Protein AF-A0A921AFT7-F1 (afdb_monomer_lite)

Sequence (133 aa):
HVFLSNEFNYQELVIKNGYGFSYVYSKKSKYYDIYKQAENFAQLNNLGVWKYCDGKRKAKVAVITAKQKPFTKKKCNAYVKGNISYRTGVKIYHVPGCNNYENTIISIGKGERYFCSEQDAINSGWRKAKNCP

Radius of gyration: 17.94 Å; chains: 1; bounding box: 46×42×37 Å

Structure (mmCIF, N/CA/C/O backbone):
data_AF-A0A921AFT7-F1
#
_entry.id   AF-A0A921AFT7-F1
#
loop_
_atom_site.group_PDB
_atom_site.id
_atom_site.type_symbol
_atom_site.label_atom_id
_atom_site.label_alt_id
_atom_site.label_comp_id
_atom_site.label_asym_id
_atom_site.label_entity_id
_atom_site.label_seq_id
_atom_site.pdbx_PDB_ins_code
_atom_site.Cartn_x
_atom_site.Cartn_y
_atom_site.Cartn_z
_atom_site.occupancy
_atom_site.B_iso_or_equiv
_atom_site.auth_seq_id
_atom_site.auth_comp_id
_atom_site.auth_asym_id
_atom_site.auth_atom_id
_atom_site.pdbx_PDB_model_num
ATOM 1 N N . HIS A 1 1 ? 10.253 1.618 -15.070 1.00 70.88 1 HIS A N 1
ATOM 2 C CA . HIS A 1 1 ? 9.164 1.153 -14.186 1.00 70.88 1 HIS A CA 1
ATOM 3 C C . HIS A 1 1 ? 7.866 1.247 -14.955 1.00 70.88 1 HIS A C 1
ATOM 5 O O . HIS A 1 1 ? 7.666 2.259 -15.615 1.00 70.88 1 HIS A O 1
ATOM 11 N N . VAL A 1 2 ? 7.049 0.192 -14.939 1.00 75.50 2 VAL A N 1
ATOM 12 C CA . VAL A 1 2 ? 5.775 0.159 -15.672 1.00 75.50 2 VAL A CA 1
ATOM 13 C C . VAL A 1 2 ? 4.652 0.519 -14.713 1.00 75.50 2 VAL A C 1
ATOM 15 O O . VAL A 1 2 ? 4.483 -0.143 -13.685 1.00 75.50 2 VAL A O 1
ATOM 18 N N . PHE A 1 3 ? 3.906 1.558 -15.072 1.00 71.56 3 PHE A N 1
ATOM 19 C CA . PHE A 1 3 ? 2.730 2.008 -14.346 1.00 71.56 3 PHE A CA 1
ATOM 20 C C . PHE A 1 3 ? 1.501 1.828 -15.237 1.00 71.56 3 PHE A C 1
ATOM 22 O O . PHE A 1 3 ? 1.527 2.233 -16.397 1.00 71.56 3 PHE A O 1
ATOM 29 N N . LEU A 1 4 ? 0.450 1.188 -14.723 1.00 68.50 4 LEU A N 1
ATOM 30 C CA . LEU A 1 4 ? -0.836 1.113 -15.430 1.00 68.50 4 LEU A CA 1
ATOM 31 C C . LEU A 1 4 ? -1.553 2.471 -15.353 1.00 68.50 4 LEU A C 1
ATOM 33 O O . LEU A 1 4 ? -1.133 3.333 -14.582 1.00 68.50 4 LEU A O 1
ATOM 37 N N . SER A 1 5 ? -2.653 2.640 -16.096 1.00 42.38 5 SER A N 1
ATOM 38 C CA . SER A 1 5 ? -3.455 3.880 -16.229 1.00 42.38 5 SER A CA 1
ATOM 39 C C . SER A 1 5 ? -3.828 4.586 -14.915 1.00 42.38 5 SER A C 1
ATOM 41 O O . SER A 1 5 ? -4.204 5.752 -14.926 1.00 42.38 5 SER A O 1
ATOM 43 N N . ASN A 1 6 ? -3.693 3.899 -13.779 1.00 51.66 6 ASN A N 1
ATOM 44 C CA . ASN A 1 6 ? -4.024 4.377 -12.439 1.00 51.66 6 ASN A CA 1
ATOM 45 C C . ASN A 1 6 ? -2.758 4.667 -11.598 1.00 51.66 6 ASN A C 1
ATOM 47 O O . ASN A 1 6 ? -2.801 4.575 -10.372 1.00 51.66 6 ASN A O 1
ATOM 51 N N . GLU A 1 7 ? -1.616 4.910 -12.255 1.00 52.00 7 GLU A N 1
ATOM 52 C CA . GLU A 1 7 ? -0.265 5.007 -11.667 1.00 52.00 7 GLU A CA 1
ATOM 53 C C . GLU A 1 7 ? 0.138 3.779 -10.833 1.00 52.00 7 GLU A C 1
ATOM 55 O O . GLU A 1 7 ? 0.970 3.830 -9.926 1.00 52.00 7 GLU A O 1
ATOM 60 N N . PHE A 1 8 ? -0.459 2.631 -11.150 1.00 59.72 8 PHE A N 1
ATOM 61 C CA . PHE A 1 8 ? -0.231 1.394 -10.424 1.00 59.72 8 PHE A CA 1
ATOM 62 C C . PHE A 1 8 ? 1.108 0.777 -10.823 1.00 59.72 8 PHE A C 1
ATOM 64 O O . PHE A 1 8 ? 1.274 0.375 -11.975 1.00 59.72 8 PHE A O 1
ATOM 71 N N . ASN A 1 9 ? 2.044 0.667 -9.876 1.00 76.19 9 ASN A N 1
ATOM 72 C CA . ASN A 1 9 ? 3.360 0.074 -10.108 1.00 76.19 9 ASN A CA 1
ATOM 73 C C . ASN A 1 9 ? 3.237 -1.441 -10.304 1.00 76.19 9 ASN A C 1
ATOM 75 O O . ASN A 1 9 ? 3.299 -2.225 -9.356 1.00 76.19 9 ASN A O 1
ATOM 79 N N . TYR A 1 10 ? 3.081 -1.855 -11.558 1.00 79.56 10 TYR A N 1
ATOM 80 C CA . TYR A 1 10 ? 2.880 -3.254 -11.915 1.00 79.56 10 TYR A CA 1
ATOM 81 C C . TYR A 1 10 ? 4.029 -4.144 -11.419 1.00 79.56 10 TYR A C 1
ATOM 83 O O . TYR A 1 10 ? 3.806 -5.260 -10.956 1.00 79.56 10 TYR A O 1
ATOM 91 N N . GLN A 1 11 ? 5.257 -3.619 -11.427 1.00 82.56 11 GLN A N 1
ATOM 92 C CA . GLN A 1 11 ? 6.439 -4.350 -10.966 1.00 82.56 11 GLN A CA 1
ATOM 93 C C . GLN A 1 11 ? 6.375 -4.667 -9.465 1.00 82.56 11 GLN A C 1
ATOM 95 O O . GLN A 1 11 ? 6.757 -5.762 -9.064 1.00 82.56 11 GLN A O 1
ATOM 100 N N . GLU A 1 12 ? 5.841 -3.761 -8.638 1.00 82.50 12 GLU A N 1
ATOM 101 C CA . GLU A 1 12 ? 5.645 -4.030 -7.208 1.00 82.50 12 GLU A CA 1
ATOM 102 C C . GLU A 1 12 ? 4.674 -5.193 -6.996 1.00 82.50 12 GLU A C 1
ATOM 104 O O . GLU A 1 12 ? 4.955 -6.093 -6.209 1.00 82.50 12 GLU A O 1
ATOM 109 N N . LEU A 1 13 ? 3.555 -5.204 -7.724 1.00 82.94 13 LEU A N 1
ATOM 110 C CA . LEU A 1 13 ? 2.540 -6.252 -7.610 1.00 82.94 13 LEU A CA 1
ATOM 111 C C . LEU A 1 13 ? 3.081 -7.623 -8.009 1.00 82.94 13 LEU A C 1
ATOM 113 O O . LEU A 1 13 ? 2.821 -8.612 -7.320 1.00 82.94 13 LEU A O 1
ATOM 117 N N . VAL A 1 14 ? 3.819 -7.678 -9.119 1.00 86.44 14 VAL A N 1
ATOM 118 C CA . VAL A 1 14 ? 4.451 -8.907 -9.611 1.00 86.44 14 VAL A CA 1
ATOM 119 C C . VAL A 1 14 ? 5.390 -9.470 -8.546 1.00 86.44 14 VAL A C 1
ATOM 121 O O . VAL A 1 14 ? 5.288 -10.643 -8.192 1.00 86.44 14 VAL A O 1
ATOM 124 N N . ILE A 1 15 ? 6.251 -8.626 -7.970 1.00 87.12 15 ILE A N 1
ATOM 125 C CA . ILE A 1 15 ? 7.211 -9.044 -6.943 1.00 87.12 15 ILE A CA 1
ATOM 126 C C . ILE A 1 15 ? 6.489 -9.452 -5.648 1.00 87.12 15 ILE A C 1
ATOM 128 O O . ILE A 1 15 ? 6.789 -10.500 -5.082 1.00 87.12 15 ILE A O 1
ATOM 132 N N . LYS A 1 16 ? 5.491 -8.677 -5.204 1.00 84.00 16 LYS A N 1
ATOM 133 C CA . LYS A 1 16 ? 4.749 -8.916 -3.955 1.00 84.00 16 LYS A CA 1
ATOM 134 C C . LYS A 1 16 ? 3.964 -10.226 -3.955 1.00 84.00 16 LYS A C 1
ATOM 136 O O . LYS A 1 16 ? 3.839 -10.855 -2.909 1.00 84.00 16 LYS A O 1
ATOM 141 N N . ASN A 1 17 ? 3.449 -10.644 -5.109 1.00 83.69 17 ASN A N 1
ATOM 142 C CA . ASN A 1 17 ? 2.773 -11.936 -5.258 1.00 83.69 17 ASN A CA 1
ATOM 143 C C . ASN A 1 17 ? 3.740 -13.096 -5.543 1.00 83.69 17 ASN A C 1
ATOM 145 O O . ASN A 1 17 ? 3.302 -14.226 -5.742 1.00 83.69 17 ASN A O 1
ATOM 149 N N . GLY A 1 18 ? 5.051 -12.837 -5.553 1.00 86.38 18 GLY A N 1
ATOM 150 C CA . GLY A 1 18 ? 6.065 -13.866 -5.752 1.00 86.38 18 GLY A CA 1
ATOM 151 C C . GLY A 1 18 ? 6.218 -14.319 -7.200 1.00 86.38 18 GLY A C 1
ATOM 152 O O . GLY A 1 18 ? 6.678 -15.429 -7.431 1.00 86.38 18 GLY A O 1
ATOM 153 N N . TYR A 1 19 ? 5.851 -13.495 -8.182 1.00 88.75 19 TYR A N 1
ATOM 154 C CA . TYR A 1 19 ? 6.077 -13.787 -9.603 1.00 88.75 19 TYR A CA 1
ATOM 155 C C . TYR A 1 19 ? 7.415 -13.239 -10.121 1.00 88.75 19 TYR A C 1
ATOM 157 O O . TYR A 1 19 ? 7.744 -13.416 -11.290 1.00 88.75 19 TYR A O 1
ATOM 165 N N . GLY A 1 20 ? 8.196 -12.564 -9.273 1.00 85.31 20 GLY A N 1
ATOM 166 C CA . GLY A 1 20 ? 9.486 -12.001 -9.655 1.00 85.31 20 GLY A CA 1
ATOM 167 C C . GLY A 1 20 ? 10.337 -11.567 -8.466 1.00 85.31 20 GLY A C 1
ATOM 168 O O . GLY A 1 20 ? 9.893 -11.589 -7.317 1.00 85.31 20 GLY A O 1
ATOM 169 N N . PHE A 1 21 ? 11.565 -11.152 -8.774 1.00 82.88 21 PHE A N 1
ATOM 170 C CA . PHE A 1 21 ? 12.590 -10.743 -7.813 1.00 82.88 21 PHE A CA 1
ATOM 171 C C . PHE A 1 21 ? 12.897 -9.249 -7.946 1.00 82.88 21 PHE A C 1
ATOM 173 O O . PHE A 1 21 ? 12.764 -8.665 -9.025 1.00 82.88 21 PHE A O 1
ATOM 180 N N . SER A 1 22 ? 13.356 -8.631 -6.859 1.00 84.44 22 SER A N 1
ATOM 181 C CA . SER A 1 22 ? 13.918 -7.280 -6.908 1.00 84.44 22 SER A CA 1
ATOM 182 C C . SER A 1 22 ? 15.346 -7.345 -7.465 1.00 84.44 22 SER A C 1
ATOM 184 O O . SER A 1 22 ? 16.197 -8.052 -6.929 1.00 84.44 22 SER A O 1
ATOM 186 N N . TYR A 1 23 ? 15.620 -6.623 -8.555 1.00 79.44 23 TYR A N 1
ATOM 187 C CA . TYR A 1 23 ? 16.924 -6.647 -9.227 1.00 79.44 23 TYR A CA 1
ATOM 188 C C . TYR A 1 23 ? 17.552 -5.249 -9.285 1.00 79.44 23 TYR A C 1
ATOM 190 O O . TYR A 1 23 ? 16.876 -4.265 -9.595 1.00 79.44 23 TYR A O 1
ATOM 198 N N . VAL A 1 24 ? 18.852 -5.160 -8.988 1.00 83.00 24 VAL A N 1
ATOM 199 C CA . VAL A 1 24 ? 19.656 -3.929 -9.069 1.00 83.00 24 VAL A CA 1
ATOM 200 C C . VAL A 1 24 ? 20.811 -4.186 -10.020 1.00 83.00 24 VAL A C 1
ATOM 202 O O . VAL A 1 24 ? 21.638 -5.046 -9.744 1.00 83.00 24 VAL A O 1
ATOM 205 N N . TYR A 1 25 ? 20.872 -3.435 -11.120 1.00 66.62 25 TYR A N 1
ATOM 206 C CA . TYR A 1 25 ? 21.929 -3.602 -12.120 1.00 66.62 25 TYR A CA 1
ATOM 207 C C . TYR A 1 25 ? 23.228 -2.881 -11.726 1.00 66.62 25 TYR A C 1
ATOM 209 O O . TYR A 1 25 ? 24.293 -3.484 -11.710 1.00 66.62 25 TYR A O 1
ATOM 217 N N . SER A 1 26 ? 23.150 -1.591 -11.375 1.00 72.94 26 SER A N 1
ATOM 218 C CA . SER A 1 26 ? 24.335 -0.786 -11.018 1.00 72.94 26 SER A CA 1
ATOM 219 C C . SER A 1 26 ? 24.054 0.293 -9.970 1.00 72.94 26 SER A C 1
ATOM 221 O O . SER A 1 26 ? 24.841 0.489 -9.049 1.00 72.94 26 SER A O 1
ATOM 223 N N . LYS A 1 27 ? 22.904 0.971 -10.064 1.00 79.94 27 LYS A N 1
ATOM 224 C CA . LYS A 1 27 ? 22.415 1.935 -9.068 1.00 79.94 27 LYS A CA 1
ATOM 225 C C . LYS A 1 27 ? 21.020 1.547 -8.597 1.00 79.94 27 LYS A C 1
ATOM 227 O O . LYS A 1 27 ? 20.199 1.074 -9.384 1.00 79.94 27 LYS A O 1
ATOM 232 N N . LYS A 1 28 ? 20.743 1.762 -7.308 1.00 81.44 28 LYS A N 1
ATOM 233 C CA . LYS A 1 28 ? 19.406 1.550 -6.744 1.00 81.44 28 LYS A CA 1
ATOM 234 C C . LYS A 1 28 ? 18.424 2.522 -7.397 1.00 81.44 28 LYS A C 1
ATOM 236 O O . LYS A 1 28 ? 18.661 3.727 -7.418 1.00 81.44 28 LYS A O 1
ATOM 241 N N . SER A 1 29 ? 17.321 1.991 -7.916 1.00 79.75 29 SER A N 1
ATOM 242 C CA . SER A 1 29 ? 16.193 2.815 -8.353 1.00 79.75 29 SER A CA 1
ATOM 243 C C . SER A 1 29 ? 15.503 3.465 -7.148 1.00 79.75 29 SER A C 1
ATOM 245 O O . SER A 1 29 ? 15.509 2.907 -6.051 1.00 79.75 29 SER A O 1
ATOM 247 N N . LYS A 1 30 ? 14.811 4.587 -7.384 1.00 78.12 30 LYS A N 1
ATOM 248 C CA . LYS A 1 30 ? 13.873 5.223 -6.445 1.00 78.12 30 LYS A CA 1
ATOM 249 C C . LYS A 1 30 ? 12.880 4.235 -5.805 1.00 78.12 30 LYS A C 1
ATOM 251 O O . LYS A 1 30 ? 12.465 4.449 -4.674 1.00 78.12 30 LYS A O 1
ATOM 256 N N . TYR A 1 31 ? 12.501 3.162 -6.506 1.00 79.19 31 TYR A N 1
ATOM 257 C CA . TYR A 1 31 ? 11.521 2.170 -6.030 1.00 79.19 31 TYR A CA 1
ATOM 258 C C . TYR A 1 31 ? 12.155 0.909 -5.429 1.00 79.19 31 TYR A C 1
ATOM 260 O O . TYR A 1 31 ? 11.442 -0.033 -5.088 1.00 79.19 31 TYR A O 1
ATOM 268 N N . TYR A 1 32 ? 13.485 0.875 -5.299 1.00 82.69 32 TYR A N 1
ATOM 269 C CA . TYR A 1 32 ? 14.210 -0.305 -4.836 1.00 82.69 32 TYR A CA 1
ATOM 270 C C . TYR A 1 32 ? 13.719 -0.797 -3.471 1.00 82.69 32 TYR A C 1
ATOM 272 O O . TYR A 1 32 ? 13.427 -1.982 -3.326 1.00 82.69 32 TYR A O 1
ATOM 280 N N . ASP A 1 33 ? 13.572 0.100 -2.494 1.00 81.56 33 ASP A N 1
ATOM 281 C CA . ASP A 1 33 ? 13.182 -0.294 -1.136 1.00 81.56 33 ASP A CA 1
ATOM 282 C C . ASP A 1 33 ? 11.763 -0.876 -1.092 1.00 81.56 33 ASP A C 1
ATOM 284 O O . ASP A 1 33 ? 11.507 -1.832 -0.361 1.00 81.56 33 ASP A O 1
ATOM 288 N N . ILE A 1 34 ? 10.858 -0.359 -1.929 1.00 79.69 34 ILE A N 1
ATOM 289 C CA . ILE A 1 34 ? 9.486 -0.867 -2.065 1.00 79.69 34 ILE A CA 1
ATOM 290 C C . ILE A 1 34 ? 9.503 -2.270 -2.679 1.00 79.69 34 ILE A C 1
ATOM 292 O O . ILE A 1 34 ? 8.878 -3.188 -2.150 1.00 79.69 34 ILE A O 1
ATOM 296 N N . TYR A 1 35 ? 10.279 -2.481 -3.746 1.00 87.12 35 TYR A N 1
ATOM 297 C CA . TYR A 1 35 ? 10.429 -3.807 -4.349 1.00 87.12 35 TYR A CA 1
ATOM 298 C C . TYR A 1 35 ? 11.096 -4.800 -3.405 1.00 87.12 35 TYR A C 1
ATOM 300 O O . TYR A 1 35 ? 10.712 -5.967 -3.379 1.00 87.12 35 TYR A O 1
ATOM 308 N N . LYS A 1 36 ? 12.047 -4.346 -2.583 1.00 86.44 36 LYS A N 1
ATOM 309 C CA . LYS A 1 36 ? 12.702 -5.209 -1.604 1.00 86.44 36 LYS A CA 1
ATOM 310 C C . LYS A 1 36 ? 11.749 -5.638 -0.490 1.00 86.44 36 LYS A C 1
ATOM 312 O O . LYS A 1 36 ? 11.760 -6.798 -0.088 1.00 86.44 36 LYS A O 1
ATOM 317 N N . GLN A 1 37 ? 10.890 -4.734 -0.022 1.00 83.50 37 GLN A N 1
ATOM 318 C CA . GLN A 1 37 ? 9.831 -5.066 0.936 1.00 83.50 37 GLN A CA 1
ATOM 319 C C . GLN A 1 37 ? 8.795 -6.026 0.336 1.00 83.50 37 GLN A C 1
ATOM 321 O O . GLN A 1 37 ? 8.412 -6.993 0.993 1.00 83.50 37 GLN A O 1
ATOM 326 N N . ALA A 1 38 ? 8.383 -5.802 -0.915 1.00 81.88 38 ALA A N 1
ATOM 327 C CA . ALA A 1 38 ? 7.489 -6.695 -1.649 1.00 81.88 38 ALA A CA 1
ATOM 328 C C . ALA A 1 38 ? 8.083 -8.106 -1.803 1.00 81.88 38 ALA A C 1
ATOM 330 O O . ALA A 1 38 ? 7.395 -9.099 -1.576 1.00 81.88 38 ALA A O 1
ATOM 331 N N . GLU A 1 39 ? 9.376 -8.195 -2.116 1.00 86.25 39 GLU A N 1
ATOM 332 C CA . GLU A 1 39 ? 10.093 -9.462 -2.245 1.00 86.25 39 GLU A CA 1
ATOM 333 C C . GLU A 1 39 ? 10.164 -10.207 -0.906 1.00 86.25 39 GLU A C 1
ATOM 335 O O . GLU A 1 39 ? 9.846 -11.393 -0.837 1.00 86.25 39 GLU A O 1
ATOM 340 N N . ASN A 1 40 ? 10.514 -9.502 0.176 1.00 82.69 40 ASN A N 1
ATOM 341 C CA . ASN A 1 40 ? 10.541 -10.073 1.523 1.00 82.69 40 ASN A CA 1
ATOM 342 C C . ASN A 1 40 ? 9.156 -10.585 1.943 1.00 82.69 40 ASN A C 1
ATOM 344 O O . ASN A 1 40 ? 9.049 -11.650 2.545 1.00 82.69 40 ASN A O 1
ATOM 348 N N . PHE A 1 41 ? 8.087 -9.856 1.609 1.00 81.81 41 PHE A N 1
ATOM 349 C CA . PHE A 1 41 ? 6.721 -10.303 1.868 1.00 81.81 41 PHE A CA 1
ATOM 350 C C . PHE A 1 41 ? 6.411 -11.612 1.131 1.00 81.81 41 PHE A C 1
ATOM 352 O O . PHE A 1 41 ? 5.894 -12.546 1.744 1.00 81.81 41 PHE A O 1
ATOM 359 N N . ALA A 1 42 ? 6.758 -11.709 -0.153 1.00 83.69 42 ALA A N 1
ATOM 360 C CA . ALA A 1 42 ? 6.526 -12.911 -0.946 1.00 83.69 42 ALA A CA 1
ATOM 361 C C . ALA A 1 42 ? 7.328 -14.121 -0.432 1.00 83.69 42 ALA A C 1
ATOM 363 O O . ALA A 1 42 ? 6.787 -15.224 -0.368 1.00 83.69 42 ALA A O 1
ATOM 364 N N . GLN A 1 43 ? 8.573 -13.898 0.008 1.00 82.06 43 GLN A N 1
ATOM 365 C CA . GLN A 1 43 ? 9.416 -14.915 0.646 1.00 82.06 43 GLN A CA 1
ATOM 366 C C . GLN A 1 43 ? 8.815 -15.417 1.960 1.00 82.06 43 GLN A C 1
ATOM 368 O O . GLN A 1 43 ? 8.635 -16.617 2.137 1.00 82.06 43 GLN A O 1
ATOM 373 N N . LEU A 1 44 ? 8.467 -14.504 2.874 1.00 80.12 44 LEU A N 1
ATOM 374 C CA . LEU A 1 44 ? 7.928 -14.852 4.194 1.00 80.12 44 LEU A CA 1
ATOM 375 C C . LEU A 1 44 ? 6.601 -15.616 4.105 1.00 80.12 44 LEU A C 1
ATOM 377 O O . LEU A 1 44 ? 6.299 -16.424 4.979 1.00 80.12 44 LEU A O 1
ATOM 381 N N . ASN A 1 45 ? 5.817 -15.361 3.056 1.00 79.69 45 ASN A N 1
ATOM 382 C CA . ASN A 1 45 ? 4.517 -15.990 2.837 1.00 79.69 45 ASN A CA 1
ATOM 383 C C . ASN A 1 45 ? 4.566 -17.170 1.848 1.00 79.69 45 ASN A C 1
ATOM 385 O O . ASN A 1 45 ? 3.512 -17.704 1.512 1.00 79.69 45 ASN A O 1
ATOM 389 N N . ASN A 1 46 ? 5.753 -17.590 1.385 1.00 83.56 46 ASN A N 1
ATOM 390 C CA . ASN A 1 46 ? 5.934 -18.679 0.415 1.00 83.56 46 ASN A CA 1
ATOM 391 C C . ASN A 1 46 ? 5.048 -18.529 -0.844 1.00 83.56 46 ASN A C 1
ATOM 393 O O . ASN A 1 46 ? 4.408 -19.485 -1.289 1.00 83.56 46 ASN A O 1
ATOM 397 N N . LEU A 1 47 ? 4.970 -17.316 -1.401 1.00 83.94 47 LEU A N 1
ATOM 398 C CA . LEU A 1 47 ? 4.124 -17.008 -2.561 1.00 83.94 47 LEU A CA 1
ATOM 399 C C . LEU A 1 47 ? 4.844 -17.279 -3.888 1.00 83.94 47 LEU A C 1
ATOM 401 O O . LEU A 1 47 ? 6.043 -17.036 -4.015 1.00 83.94 47 LEU A O 1
ATOM 405 N N . GLY A 1 48 ? 4.099 -17.727 -4.901 1.00 86.38 48 GLY A N 1
ATOM 406 C CA . GLY A 1 48 ? 4.601 -17.893 -6.269 1.00 86.38 48 GLY A CA 1
ATOM 407 C C . GLY A 1 48 ? 5.868 -18.752 -6.351 1.00 86.38 48 GLY A C 1
ATOM 408 O O . GLY A 1 48 ? 5.893 -19.878 -5.853 1.00 86.38 48 GLY A O 1
ATOM 409 N N . VAL A 1 49 ? 6.928 -18.209 -6.960 1.00 82.94 49 VAL A N 1
ATOM 410 C CA . VAL A 1 49 ? 8.225 -18.887 -7.135 1.00 82.94 49 VAL A CA 1
ATOM 411 C C . VAL A 1 49 ? 8.868 -19.272 -5.801 1.00 82.94 49 VAL A C 1
ATOM 413 O O . VAL A 1 49 ? 9.553 -20.288 -5.720 1.00 82.94 49 VAL A O 1
ATOM 416 N N . TRP A 1 50 ? 8.585 -18.523 -4.730 1.00 84.12 50 TRP A N 1
ATOM 417 C CA . TRP A 1 50 ? 9.139 -18.769 -3.397 1.00 84.12 50 TRP A CA 1
ATOM 418 C C . TRP A 1 50 ? 8.590 -20.030 -2.736 1.00 84.12 50 TRP A C 1
ATOM 420 O O . TRP A 1 50 ? 9.234 -20.560 -1.838 1.00 84.12 50 TRP A O 1
ATOM 430 N N . LYS A 1 51 ? 7.450 -20.552 -3.207 1.00 80.94 51 LYS A N 1
ATOM 431 C CA . LYS A 1 51 ? 6.897 -21.835 -2.751 1.00 80.94 51 LYS A CA 1
ATOM 432 C C . LYS A 1 51 ? 7.808 -23.022 -3.083 1.00 80.94 51 LYS A C 1
ATOM 434 O O . LYS A 1 51 ? 7.805 -24.007 -2.355 1.00 80.94 51 LYS A O 1
ATOM 439 N N . TYR A 1 52 ? 8.560 -22.921 -4.179 1.00 77.31 52 TYR A N 1
ATOM 440 C CA . TYR A 1 52 ? 9.403 -23.995 -4.717 1.00 77.31 52 TYR A CA 1
ATOM 441 C C . TYR A 1 52 ? 10.899 -23.686 -4.605 1.00 77.31 52 TYR A C 1
ATOM 443 O O . TYR A 1 52 ? 11.737 -24.483 -5.019 1.00 77.31 52 TYR A O 1
ATOM 451 N N . CYS A 1 53 ? 11.262 -22.525 -4.055 1.00 66.62 53 CYS A N 1
ATOM 452 C CA . CYS A 1 53 ? 12.643 -22.248 -3.696 1.00 66.62 53 CYS A CA 1
ATOM 453 C C . CYS A 1 53 ? 13.004 -23.075 -2.455 1.00 66.62 53 CYS A C 1
ATOM 455 O O . CYS A 1 53 ? 12.780 -22.640 -1.326 1.00 66.62 53 CYS A O 1
ATOM 457 N N . ASP A 1 54 ? 13.583 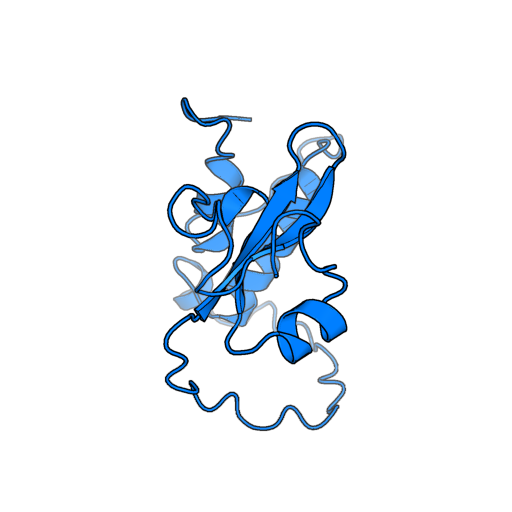-24.256 -2.671 1.00 56.72 54 ASP A N 1
ATOM 458 C CA . ASP A 1 54 ? 14.080 -25.149 -1.623 1.00 56.72 54 ASP A CA 1
ATOM 459 C C . ASP A 1 54 ? 15.188 -24.483 -0.786 1.00 56.72 54 ASP A C 1
ATOM 461 O O . ASP A 1 54 ? 16.388 -24.576 -1.045 1.00 56.72 54 ASP A O 1
ATOM 465 N N . GLY A 1 55 ? 14.774 -23.762 0.255 1.00 54.03 55 GLY A N 1
ATOM 466 C CA . GLY A 1 55 ? 15.443 -23.728 1.555 1.00 54.03 55 GLY A CA 1
ATOM 467 C C . GLY A 1 55 ? 16.838 -23.100 1.681 1.00 54.03 55 GLY A C 1
ATOM 468 O O . GLY A 1 55 ? 17.338 -23.049 2.803 1.00 54.03 55 GLY A O 1
ATOM 469 N N . LYS A 1 56 ? 17.482 -22.574 0.629 1.00 52.09 56 LYS A N 1
ATOM 470 C CA . LYS A 1 56 ? 18.856 -22.019 0.738 1.00 52.09 56 LYS A CA 1
ATOM 471 C C . LYS A 1 56 ? 18.964 -20.535 1.103 1.00 52.09 56 LYS A C 1
ATOM 473 O O . LYS A 1 56 ? 20.056 -19.975 1.080 1.00 52.09 56 LYS A O 1
ATOM 478 N N . ARG A 1 57 ? 17.871 -19.906 1.538 1.00 53.00 57 ARG A N 1
ATOM 479 C CA . ARG A 1 57 ? 17.914 -18.689 2.366 1.00 53.00 57 ARG A CA 1
ATOM 480 C C . ARG A 1 57 ? 16.855 -18.763 3.457 1.00 53.00 57 ARG A C 1
ATOM 482 O O . ARG A 1 57 ? 15.934 -17.958 3.504 1.00 53.00 57 ARG A O 1
ATOM 489 N N . LYS A 1 58 ? 17.030 -19.695 4.400 1.00 50.53 58 LYS A N 1
ATOM 490 C CA . LYS A 1 58 ? 16.560 -19.451 5.768 1.00 50.53 58 LYS A CA 1
ATOM 491 C C . LYS A 1 58 ? 17.382 -18.285 6.310 1.00 50.53 58 LYS A C 1
ATOM 493 O O . LYS A 1 58 ? 18.381 -18.489 6.995 1.00 50.53 58 LYS A O 1
ATOM 498 N N . ALA A 1 59 ? 17.000 -17.054 5.966 1.00 47.03 59 ALA A N 1
ATOM 499 C CA . ALA A 1 59 ? 17.361 -15.931 6.805 1.00 47.03 59 ALA A CA 1
ATOM 500 C C . ALA A 1 59 ? 16.870 -16.332 8.196 1.00 47.03 59 ALA A C 1
ATOM 502 O O . ALA A 1 59 ? 15.669 -16.517 8.399 1.00 47.03 59 ALA A O 1
ATOM 503 N N . LYS A 1 60 ? 17.801 -16.562 9.127 1.00 44.12 60 LYS A N 1
ATOM 504 C CA . LYS A 1 60 ? 17.493 -16.534 10.551 1.00 44.12 60 LYS A CA 1
ATOM 505 C C . LYS A 1 60 ? 17.022 -15.111 10.827 1.00 44.12 60 LYS A C 1
ATOM 507 O O . LYS A 1 60 ? 17.783 -14.266 11.281 1.00 44.12 60 LYS A O 1
ATOM 512 N N . VAL A 1 61 ? 15.771 -14.826 10.482 1.00 47.97 61 VAL A N 1
ATOM 513 C CA . VAL A 1 61 ? 15.026 -13.765 11.120 1.00 47.97 61 VAL A CA 1
ATOM 514 C C . VAL A 1 61 ? 15.001 -14.243 12.555 1.00 47.97 61 VAL A C 1
ATOM 516 O O . VAL A 1 61 ? 14.370 -15.256 12.859 1.00 47.97 61 VAL A O 1
ATOM 519 N N . ALA A 1 62 ? 15.802 -13.602 13.407 1.00 41.72 62 ALA A N 1
ATOM 520 C CA . ALA A 1 62 ? 15.556 -13.640 14.829 1.00 41.72 62 ALA A CA 1
ATOM 521 C C . ALA A 1 62 ? 14.084 -13.269 14.953 1.00 41.72 62 ALA A C 1
ATOM 523 O O . ALA A 1 62 ? 13.697 -12.124 14.716 1.00 41.72 62 ALA A O 1
ATOM 524 N N . VAL A 1 63 ? 13.251 -14.286 15.166 1.00 44.00 63 VAL A N 1
ATOM 525 C CA . VAL A 1 63 ? 11.866 -14.105 15.536 1.00 44.00 63 VAL A CA 1
ATOM 526 C C . VAL A 1 63 ? 11.993 -13.410 16.872 1.00 44.00 63 VAL A C 1
ATOM 528 O O . VAL A 1 63 ? 12.192 -14.053 17.898 1.00 44.00 63 VAL A O 1
ATOM 531 N N . ILE A 1 64 ? 11.992 -12.078 16.848 1.00 45.75 64 ILE A N 1
ATOM 532 C CA . ILE A 1 64 ? 11.701 -11.303 18.032 1.00 45.75 64 ILE A CA 1
ATOM 533 C C . ILE A 1 64 ? 10.277 -11.734 18.330 1.00 45.75 64 ILE A C 1
ATOM 535 O O . ILE A 1 64 ? 9.320 -11.289 17.697 1.00 45.75 64 ILE A O 1
ATOM 539 N N . THR A 1 65 ? 10.165 -12.711 19.221 1.00 38.91 65 THR A N 1
ATOM 540 C CA . THR A 1 65 ? 8.940 -13.200 19.829 1.00 38.91 65 THR A CA 1
ATOM 541 C C . THR A 1 65 ? 8.368 -12.083 20.696 1.00 38.91 65 THR A C 1
ATOM 543 O O . THR A 1 65 ? 8.175 -12.233 21.897 1.00 38.91 65 THR A O 1
ATOM 546 N N . ALA A 1 66 ? 8.057 -10.937 20.094 1.00 44.81 66 ALA A N 1
ATOM 547 C CA . ALA A 1 66 ? 6.902 -10.189 20.524 1.00 44.81 66 ALA A CA 1
ATOM 548 C C . ALA A 1 66 ? 5.739 -11.121 20.205 1.00 44.81 66 ALA A C 1
ATOM 550 O O . ALA A 1 66 ? 5.477 -11.379 19.035 1.00 44.81 66 ALA A O 1
ATOM 551 N N . LYS A 1 67 ? 5.153 -11.721 21.246 1.00 41.91 67 LYS A N 1
ATOM 552 C CA . LYS A 1 67 ? 3.975 -12.593 21.196 1.00 41.91 67 LYS A CA 1
ATOM 553 C C . LYS A 1 67 ? 2.942 -12.009 20.227 1.00 41.91 67 LYS A C 1
ATOM 555 O O . LYS A 1 67 ? 2.088 -11.220 20.626 1.00 41.91 67 LYS A O 1
ATOM 560 N N . GLN A 1 68 ? 3.022 -12.371 18.950 1.00 45.88 68 GLN A N 1
ATOM 561 C CA . GLN A 1 68 ? 1.983 -12.044 17.999 1.00 45.88 68 GLN A CA 1
ATOM 562 C C . GLN A 1 68 ? 0.849 -12.981 18.374 1.00 45.88 68 GLN A C 1
ATOM 564 O O . GLN A 1 68 ? 0.917 -14.186 18.125 1.00 45.88 68 GLN A O 1
ATOM 569 N N . LYS A 1 69 ? -0.154 -12.429 19.074 1.00 37.19 69 LYS A N 1
ATOM 570 C CA . LYS A 1 69 ? -1.457 -13.078 19.221 1.00 37.19 69 LYS A CA 1
ATOM 571 C C . LYS A 1 69 ? -1.810 -13.640 17.845 1.00 37.19 69 LYS A C 1
ATOM 573 O O . LYS A 1 69 ? -1.654 -12.892 16.873 1.00 37.19 69 LYS A O 1
ATOM 578 N N . PRO A 1 70 ? -2.231 -14.915 17.749 1.00 33.44 70 PRO A N 1
ATOM 579 C CA . PRO A 1 70 ? -2.632 -15.483 16.475 1.00 33.44 70 PRO A CA 1
ATOM 580 C C . PRO A 1 70 ? -3.569 -14.475 15.826 1.00 33.44 70 PRO A C 1
ATOM 582 O O . PRO A 1 70 ? -4.518 -14.020 16.472 1.00 33.44 70 PRO A O 1
ATOM 585 N N . PHE A 1 71 ? -3.235 -14.054 14.604 1.00 41.28 71 PHE A N 1
ATOM 586 C CA . PHE A 1 71 ? -4.110 -13.232 13.785 1.00 41.28 71 PHE A CA 1
ATOM 587 C C . PHE A 1 71 ? -5.300 -14.136 13.468 1.00 41.28 71 PHE A C 1
ATOM 589 O O . PHE A 1 71 ? -5.387 -14.763 12.414 1.00 41.28 71 PHE A O 1
ATOM 596 N N . THR A 1 72 ? -6.203 -14.282 14.442 1.00 38.19 72 THR A N 1
ATOM 597 C CA . THR A 1 72 ? -7.552 -14.719 14.171 1.00 38.19 72 THR A CA 1
ATOM 598 C C . THR A 1 72 ? -7.986 -13.762 13.089 1.00 38.19 72 THR A C 1
ATOM 600 O O . THR A 1 72 ? -7.879 -12.540 13.237 1.00 38.19 72 THR A O 1
ATOM 603 N N . LYS A 1 73 ? -8.324 -14.323 11.931 1.00 43.56 73 LYS A N 1
ATOM 604 C CA . LYS A 1 73 ? -8.910 -13.590 10.823 1.00 43.56 73 LYS A CA 1
ATOM 605 C C . LYS A 1 73 ? -10.240 -13.090 11.367 1.00 43.56 73 LYS A C 1
ATOM 607 O O . LYS A 1 73 ? -11.271 -13.739 11.218 1.00 43.56 73 LYS A O 1
ATOM 612 N N . LYS A 1 74 ? -10.178 -12.013 12.152 1.00 45.44 74 LYS A N 1
ATOM 613 C CA . LYS A 1 74 ? -11.312 -11.371 12.779 1.00 45.44 74 LYS A CA 1
ATOM 614 C C . LYS A 1 74 ? -12.158 -11.039 11.566 1.00 45.44 74 LYS A C 1
ATOM 616 O O . LYS A 1 74 ? -11.668 -10.366 10.657 1.00 45.44 74 LYS A O 1
ATOM 621 N N . LYS A 1 75 ? -13.339 -11.657 11.470 1.00 48.41 75 LYS A N 1
ATOM 622 C CA . LYS A 1 75 ? -14.341 -11.327 10.455 1.00 48.41 75 LYS A CA 1
ATOM 623 C C . LYS A 1 75 ? -14.728 -9.882 10.733 1.00 48.41 75 LYS A C 1
ATOM 625 O O . LYS A 1 75 ? -15.677 -9.586 11.445 1.00 48.41 75 LYS A O 1
ATOM 630 N N . CYS A 1 76 ? -13.876 -8.984 10.279 1.00 57.78 76 CYS A N 1
ATOM 631 C CA . CYS A 1 76 ? -14.113 -7.577 10.299 1.00 57.78 76 CYS A CA 1
ATOM 632 C C . CYS A 1 76 ? -14.887 -7.329 9.033 1.00 57.78 76 CYS A C 1
ATOM 634 O O . CYS A 1 76 ? -14.333 -7.351 7.935 1.00 57.78 76 CYS A O 1
ATOM 636 N N . ASN A 1 77 ? -16.177 -7.109 9.196 1.00 55.56 77 ASN A N 1
ATOM 637 C CA . ASN A 1 77 ? -16.873 -6.261 8.257 1.00 55.56 77 ASN A CA 1
ATOM 638 C C . ASN A 1 77 ? -16.079 -4.944 8.259 1.00 55.56 77 ASN A C 1
ATOM 640 O O . ASN A 1 77 ? -15.907 -4.308 9.295 1.00 55.56 77 ASN A O 1
ATOM 644 N N . ALA A 1 78 ? -15.395 -4.663 7.160 1.00 64.94 78 ALA A N 1
ATOM 645 C CA . ALA A 1 78 ? -14.434 -3.579 7.031 1.00 64.94 78 ALA A CA 1
ATOM 646 C C . ALA A 1 78 ? -15.155 -2.221 7.077 1.00 64.94 78 ALA A C 1
ATOM 648 O O . ALA A 1 78 ? -15.473 -1.653 6.038 1.00 64.94 78 ALA A O 1
ATOM 649 N N . TYR A 1 79 ? -15.449 -1.718 8.277 1.00 79.62 79 TYR A N 1
ATOM 650 C CA . TYR A 1 79 ? -16.283 -0.528 8.449 1.00 79.62 79 TYR A CA 1
ATOM 651 C C . TYR A 1 79 ? -15.524 0.774 8.227 1.00 79.62 79 TYR A C 1
ATOM 653 O O . TYR A 1 79 ? -16.127 1.758 7.821 1.00 79.62 79 TYR A O 1
ATOM 661 N N . VAL A 1 80 ? -14.215 0.816 8.462 1.00 87.44 80 VAL A N 1
ATOM 662 C CA . VAL A 1 80 ? -13.463 2.075 8.435 1.00 87.44 80 VAL A CA 1
ATOM 663 C C . VAL A 1 80 ? -12.571 2.132 7.201 1.00 87.44 80 VAL A C 1
ATOM 665 O O . VAL A 1 80 ? -11.744 1.253 6.974 1.00 87.44 80 VAL A O 1
ATOM 668 N N . LYS A 1 81 ? -12.727 3.185 6.402 1.00 87.12 81 LYS A N 1
ATOM 669 C CA . LYS A 1 81 ? -12.015 3.419 5.143 1.00 87.12 81 LYS A CA 1
ATOM 670 C C . LYS A 1 81 ? -10.858 4.393 5.369 1.00 87.12 81 LYS A C 1
ATOM 672 O O . LYS A 1 81 ? -11.096 5.576 5.580 1.00 87.12 81 LYS A O 1
ATOM 677 N N . GLY A 1 82 ? -9.613 3.922 5.331 1.00 89.12 82 GLY A N 1
ATOM 678 C CA . GLY A 1 82 ? -8.411 4.752 5.438 1.00 89.12 82 GLY A CA 1
ATOM 679 C C . GLY A 1 82 ? -7.879 5.222 4.087 1.00 89.12 82 GLY A C 1
ATOM 680 O O . GLY A 1 82 ? -7.159 4.468 3.438 1.00 89.12 82 GLY A O 1
ATOM 681 N N . ASN A 1 83 ? -8.153 6.475 3.721 1.00 89.38 83 ASN A N 1
ATOM 682 C CA . ASN A 1 83 ? -7.703 7.145 2.495 1.00 89.38 83 ASN A CA 1
ATOM 683 C C . ASN A 1 83 ? -6.528 8.130 2.727 1.00 89.38 83 ASN A C 1
ATOM 685 O O . ASN A 1 83 ? -6.476 8.849 3.728 1.00 89.38 83 ASN A O 1
ATOM 689 N N . ILE A 1 84 ? -5.568 8.179 1.807 1.00 82.06 84 ILE A N 1
ATOM 690 C CA . ILE A 1 84 ? -4.452 9.123 1.841 1.00 82.06 84 ILE A CA 1
ATOM 691 C C . ILE A 1 84 ? -4.787 10.277 0.904 1.00 82.06 84 ILE A C 1
ATOM 693 O O . ILE A 1 84 ? -4.902 10.110 -0.307 1.00 82.06 84 ILE A O 1
ATOM 697 N N . SER A 1 85 ? -4.907 11.480 1.467 1.00 76.06 85 SER A N 1
ATOM 698 C CA . SER A 1 85 ? -5.201 12.688 0.694 1.00 76.06 85 SER A CA 1
ATOM 699 C C . SER A 1 85 ? -4.193 12.868 -0.440 1.00 76.06 85 SER A C 1
ATOM 701 O O . SER A 1 85 ? -3.018 13.134 -0.190 1.00 76.06 85 SER A O 1
ATOM 703 N N . TYR A 1 86 ? -4.669 12.808 -1.685 1.00 64.19 86 TYR A N 1
ATOM 704 C CA . TYR A 1 86 ? -3.841 13.001 -2.879 1.00 64.19 86 TYR A CA 1
ATOM 705 C C . TYR A 1 86 ? -3.064 14.329 -2.855 1.00 64.19 86 TYR A C 1
ATOM 707 O O . TYR A 1 86 ? -1.919 14.386 -3.287 1.00 64.19 86 TYR A O 1
ATOM 715 N N . ARG A 1 87 ? -3.666 15.395 -2.306 1.00 68.12 87 ARG A N 1
ATOM 716 C CA . ARG A 1 87 ? -3.069 16.743 -2.285 1.00 68.12 87 ARG A CA 1
ATOM 717 C C . ARG A 1 87 ? -2.028 16.945 -1.189 1.00 68.12 87 ARG A C 1
ATOM 719 O O . ARG A 1 87 ? -1.170 17.804 -1.329 1.00 68.12 87 ARG A O 1
ATOM 726 N N . THR A 1 88 ? -2.141 16.230 -0.072 1.00 71.25 88 THR A N 1
ATOM 727 C CA . THR A 1 88 ? -1.353 16.530 1.139 1.00 71.25 88 THR A CA 1
ATOM 728 C C . THR A 1 88 ? -0.596 15.331 1.699 1.00 71.25 88 THR A C 1
ATOM 730 O O . THR A 1 88 ? 0.158 15.488 2.652 1.00 71.25 88 THR A O 1
ATOM 733 N N . GLY A 1 89 ? -0.812 14.126 1.167 1.00 75.94 89 GLY A N 1
ATOM 734 C CA . GLY A 1 89 ? -0.232 12.883 1.686 1.00 75.94 89 GLY A CA 1
ATOM 735 C C . GLY A 1 89 ? -0.744 12.484 3.075 1.00 75.94 89 GLY A C 1
ATOM 736 O O . GLY A 1 89 ? -0.233 11.548 3.687 1.00 75.94 89 GLY A O 1
ATOM 737 N N . VAL A 1 90 ? -1.748 13.189 3.604 1.00 83.31 90 VAL A N 1
ATOM 738 C CA . VAL A 1 90 ? -2.241 12.973 4.965 1.00 83.31 90 VAL A CA 1
ATOM 739 C C . VAL A 1 90 ? -3.140 11.741 5.019 1.00 83.31 90 VAL A C 1
ATOM 741 O O . VAL A 1 90 ? -4.113 11.642 4.273 1.00 83.31 90 VAL A O 1
ATOM 744 N N . LYS A 1 91 ? -2.838 10.842 5.959 1.00 89.12 91 LYS A N 1
ATOM 745 C CA . LYS A 1 91 ? -3.617 9.640 6.278 1.00 89.12 91 LYS A CA 1
ATOM 746 C C . LYS A 1 91 ? -4.895 10.010 7.031 1.00 89.12 91 LYS A C 1
ATOM 748 O O . LYS A 1 91 ? -4.827 10.401 8.200 1.00 89.12 91 LYS A O 1
ATOM 753 N N . ILE A 1 92 ? -6.047 9.886 6.376 1.00 89.88 92 ILE A N 1
ATOM 754 C CA . ILE A 1 92 ? -7.361 10.139 6.973 1.00 89.88 92 ILE A CA 1
ATOM 755 C C . ILE A 1 92 ? -8.263 8.912 6.909 1.00 89.88 92 ILE A C 1
ATOM 757 O O . ILE A 1 92 ? -8.211 8.150 5.951 1.00 89.88 92 ILE A O 1
ATOM 761 N N . TYR A 1 93 ? -9.095 8.705 7.924 1.00 90.12 93 TYR A N 1
ATOM 762 C CA . TYR A 1 93 ? -10.078 7.628 7.912 1.00 90.12 93 TYR A CA 1
ATOM 763 C C . TYR A 1 93 ? -11.514 8.151 7.915 1.00 90.12 93 TYR A C 1
ATOM 765 O O . TYR A 1 93 ? -11.810 9.209 8.475 1.00 90.12 93 TYR A O 1
ATOM 773 N N . HIS A 1 94 ? -12.395 7.371 7.294 1.00 89.19 94 HIS A N 1
ATOM 774 C CA . HIS A 1 94 ? -13.831 7.592 7.213 1.00 89.19 94 HIS A CA 1
ATOM 775 C C . HIS A 1 94 ? -14.569 6.411 7.844 1.00 89.19 94 HIS A C 1
ATOM 777 O O . HIS A 1 94 ? -14.198 5.257 7.626 1.00 89.19 94 HIS A O 1
ATOM 783 N N . VAL A 1 95 ? -15.625 6.704 8.592 1.00 89.69 95 VAL A N 1
ATOM 784 C CA . VAL A 1 95 ? -16.531 5.724 9.205 1.00 89.69 95 VAL A CA 1
ATOM 785 C C . VAL A 1 95 ? -17.894 5.733 8.510 1.00 89.69 95 VAL A C 1
ATOM 787 O O . VAL A 1 95 ? -18.215 6.722 7.840 1.00 89.69 95 VAL A O 1
ATOM 790 N N . PRO A 1 96 ? -18.708 4.671 8.649 1.00 83.38 96 PRO A N 1
ATOM 791 C CA . PRO A 1 96 ? -20.077 4.685 8.150 1.00 83.38 96 PRO A CA 1
ATOM 792 C C . PRO A 1 96 ? -20.831 5.866 8.774 1.00 83.38 96 PRO A C 1
ATOM 794 O O . PRO A 1 96 ? -20.732 6.094 9.977 1.00 83.38 96 PRO A O 1
ATOM 797 N N . GLY A 1 97 ? -21.528 6.652 7.952 1.00 81.12 97 GLY A N 1
ATOM 798 C CA . GLY A 1 97 ? -22.172 7.903 8.376 1.00 81.12 97 GLY A CA 1
ATOM 799 C C . GLY A 1 97 ? -21.366 9.179 8.098 1.00 81.12 97 GLY A C 1
ATOM 800 O O . GLY A 1 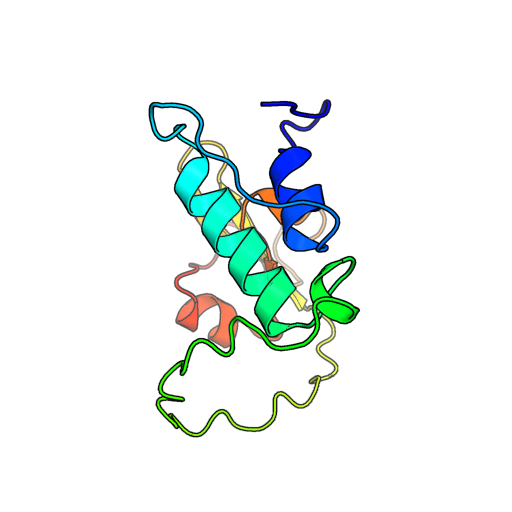97 ? -21.912 10.269 8.229 1.00 81.12 97 GLY A O 1
ATOM 801 N N . CYS A 1 98 ? -20.104 9.094 7.655 1.00 85.06 98 CYS A N 1
ATOM 802 C CA . CYS A 1 98 ? -19.427 10.276 7.108 1.00 85.06 98 CYS A CA 1
ATOM 803 C C . CYS A 1 98 ? -19.974 10.641 5.726 1.00 85.06 98 CYS A C 1
ATOM 805 O O . CYS A 1 98 ? -20.175 9.763 4.886 1.00 85.06 98 CYS A O 1
ATOM 807 N N . ASN A 1 99 ? -20.049 11.940 5.429 1.00 81.12 99 ASN A N 1
ATOM 808 C CA . ASN A 1 99 ? -20.561 12.451 4.149 1.00 81.12 99 ASN A CA 1
ATOM 809 C C . ASN A 1 99 ? -19.855 11.855 2.919 1.00 81.12 99 ASN A C 1
ATOM 811 O O . ASN A 1 99 ? -20.487 11.568 1.909 1.00 81.12 99 ASN A O 1
ATOM 815 N N . ASN A 1 100 ? -18.541 11.624 3.004 1.00 78.38 100 ASN A N 1
ATOM 816 C CA . ASN A 1 100 ? -17.759 11.078 1.889 1.00 78.38 100 ASN A CA 1
ATOM 817 C C . ASN A 1 100 ? -17.415 9.598 2.074 1.00 78.38 100 ASN A C 1
ATOM 819 O O . ASN A 1 100 ? -16.487 9.111 1.428 1.00 78.38 100 ASN A O 1
ATOM 823 N N . TYR A 1 101 ? -18.101 8.881 2.963 1.00 83.50 101 TYR A N 1
ATOM 824 C CA . TYR A 1 101 ? -17.787 7.478 3.208 1.00 83.50 101 TYR A CA 1
ATOM 825 C C . TYR A 1 101 ? -17.985 6.626 1.948 1.00 83.50 101 TYR A C 1
ATOM 827 O O . TYR A 1 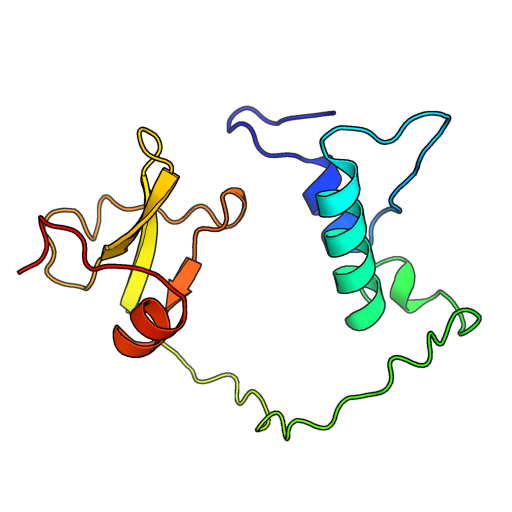101 ? -17.065 5.913 1.546 1.00 83.50 101 TYR A O 1
ATOM 835 N N . GLU A 1 102 ? -19.131 6.750 1.277 1.00 82.31 102 GLU A N 1
ATOM 836 C CA . GLU A 1 102 ? -19.432 5.985 0.056 1.00 82.31 102 GLU A CA 1
ATOM 837 C C . GLU A 1 102 ? -18.512 6.363 -1.108 1.00 82.31 102 GLU A C 1
ATOM 839 O O . GLU A 1 102 ? -17.943 5.494 -1.764 1.00 82.31 102 GLU A O 1
ATOM 844 N N . ASN A 1 103 ? -18.249 7.661 -1.271 1.00 78.94 103 ASN A N 1
ATOM 845 C CA . ASN A 1 103 ? -17.369 8.189 -2.318 1.00 78.94 103 ASN A CA 1
ATOM 846 C C . ASN A 1 103 ? -15.885 7.856 -2.097 1.00 78.94 103 ASN A C 1
ATOM 848 O O . ASN A 1 103 ? -15.070 7.983 -3.011 1.00 78.94 103 ASN A O 1
ATOM 852 N N . THR A 1 104 ? -15.504 7.458 -0.882 1.00 77.94 104 THR A N 1
ATOM 853 C CA . THR A 1 104 ? -14.129 7.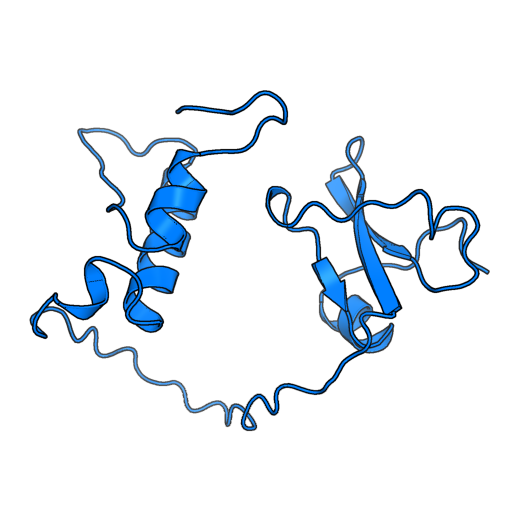064 -0.588 1.00 77.94 104 THR A CA 1
ATOM 854 C C . THR A 1 104 ? -13.895 5.641 -1.082 1.00 77.94 104 THR A C 1
ATOM 856 O O . THR A 1 104 ? -14.406 4.672 -0.514 1.00 77.94 104 THR A O 1
ATOM 859 N N . ILE A 1 105 ? -13.086 5.518 -2.132 1.00 79.06 105 ILE A N 1
ATOM 860 C CA . ILE A 1 105 ? -12.611 4.240 -2.666 1.00 79.06 105 ILE A CA 1
ATOM 861 C C . ILE A 1 105 ? -11.187 4.024 -2.170 1.00 79.06 105 ILE A C 1
ATOM 863 O O . ILE A 1 105 ? -10.325 4.875 -2.366 1.00 79.06 105 ILE A O 1
ATOM 867 N N . ILE A 1 106 ? -10.950 2.881 -1.530 1.00 79.69 106 ILE A N 1
ATOM 868 C CA . ILE A 1 106 ? -9.654 2.548 -0.943 1.00 79.69 106 ILE A CA 1
ATOM 869 C C . ILE A 1 106 ? -8.743 1.914 -1.983 1.00 79.69 106 ILE A C 1
ATOM 871 O O . ILE A 1 106 ? -9.013 0.829 -2.501 1.00 79.69 106 ILE A O 1
ATOM 875 N N . SER A 1 107 ? -7.615 2.566 -2.223 1.00 70.38 107 SER A N 1
ATOM 876 C CA . SER A 1 107 ? -6.561 2.109 -3.113 1.00 70.38 107 SER A CA 1
ATOM 877 C C . SER A 1 107 ? -5.405 1.498 -2.323 1.00 70.38 107 SER A C 1
ATOM 879 O O . SER A 1 107 ? -4.454 2.184 -1.943 1.00 70.38 107 SER A O 1
ATOM 881 N N . ILE A 1 108 ? -5.428 0.174 -2.146 1.00 72.62 108 ILE A N 1
ATOM 882 C CA . ILE A 1 108 ? -4.382 -0.573 -1.417 1.00 72.62 108 ILE A CA 1
ATOM 883 C C . ILE A 1 108 ? -2.971 -0.271 -1.954 1.00 72.62 108 ILE A C 1
ATOM 885 O O . ILE A 1 108 ? -2.015 -0.181 -1.185 1.00 72.62 108 ILE A O 1
ATOM 889 N N . GLY A 1 109 ? -2.838 -0.033 -3.264 1.00 53.84 109 GLY A N 1
ATOM 890 C CA . GLY A 1 109 ? -1.565 0.322 -3.905 1.00 53.84 109 GLY A CA 1
ATOM 891 C C . GLY A 1 109 ? -0.993 1.689 -3.508 1.00 53.84 109 GLY A C 1
ATOM 892 O O . GLY A 1 109 ? 0.190 1.927 -3.704 1.00 53.84 109 GLY A O 1
ATOM 893 N N . LYS A 1 110 ? -1.796 2.580 -2.915 1.00 59.38 110 LYS A N 1
ATOM 894 C CA . LYS A 1 110 ? -1.344 3.882 -2.388 1.00 59.38 110 LYS A CA 1
ATOM 895 C C . LYS A 1 110 ? -0.971 3.816 -0.904 1.00 59.38 110 LYS A C 1
ATOM 897 O O . LYS A 1 110 ? -0.649 4.836 -0.304 1.00 59.38 110 LYS A O 1
ATOM 902 N N . GLY A 1 111 ? -1.028 2.627 -0.298 1.00 73.06 111 GLY A N 1
ATOM 903 C CA . GLY A 1 111 ? -0.901 2.450 1.150 1.00 73.06 111 GLY A CA 1
ATOM 904 C C . GLY A 1 111 ? -2.193 2.746 1.920 1.00 73.06 111 GLY A C 1
ATOM 905 O O . GLY A 1 111 ? -2.172 2.801 3.152 1.00 73.06 111 GLY A O 1
ATOM 906 N N . GLU A 1 112 ? -3.310 2.927 1.211 1.00 86.44 112 GLU A N 1
ATOM 907 C CA . GLU A 1 112 ? -4.652 3.022 1.784 1.00 86.44 112 GLU A CA 1
ATOM 908 C C . GLU A 1 112 ? -5.147 1.650 2.233 1.00 86.44 112 GLU A C 1
ATOM 910 O O . GLU A 1 112 ? -4.718 0.618 1.716 1.00 86.44 112 GLU A O 1
ATOM 915 N N . ARG A 1 113 ? -6.032 1.604 3.229 1.00 84.81 113 ARG A N 1
ATOM 916 C CA . ARG A 1 113 ? -6.532 0.323 3.743 1.00 84.81 113 ARG A CA 1
ATOM 917 C C . ARG A 1 113 ? -7.830 0.456 4.511 1.00 84.81 113 ARG A C 1
ATOM 919 O O . ARG A 1 113 ? -8.179 1.524 5.003 1.00 84.81 113 ARG A O 1
ATOM 926 N N . TYR A 1 114 ? -8.508 -0.673 4.645 1.00 85.69 114 TYR A N 1
ATOM 927 C CA . TYR A 1 114 ? -9.654 -0.807 5.524 1.00 85.69 114 TYR A CA 1
ATOM 928 C C . TYR A 1 114 ? -9.220 -1.171 6.948 1.00 85.69 114 TYR A C 1
ATOM 9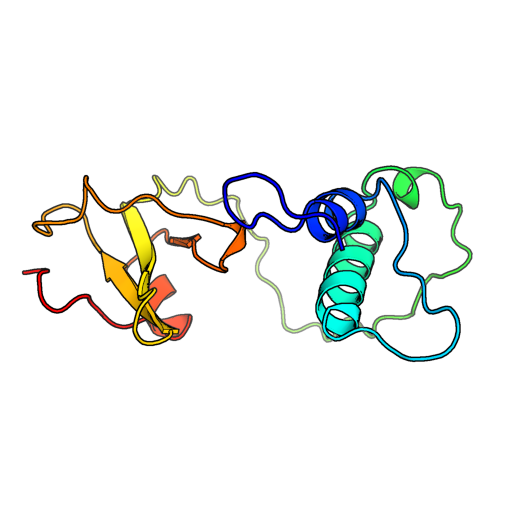30 O O . TYR A 1 114 ? -8.242 -1.900 7.136 1.00 85.69 114 TYR A O 1
ATOM 938 N N . PHE A 1 115 ? -9.979 -0.708 7.940 1.00 84.19 115 PHE A N 1
ATOM 939 C CA . PHE A 1 115 ? -9.825 -1.081 9.344 1.00 84.19 115 PHE A CA 1
ATOM 940 C C . PHE A 1 115 ? -11.106 -1.697 9.903 1.00 84.19 115 PHE A C 1
ATOM 942 O O . PHE A 1 115 ? -12.217 -1.409 9.456 1.00 84.19 115 PHE A O 1
ATOM 949 N N . CYS A 1 116 ? -10.923 -2.545 10.913 1.00 80.62 116 CYS A N 1
ATOM 950 C CA . CYS A 1 116 ? -12.007 -3.174 11.659 1.00 80.62 116 CYS A CA 1
ATOM 951 C C . CYS A 1 116 ? -12.697 -2.206 12.627 1.00 80.62 116 CYS A C 1
ATOM 953 O O . CYS A 1 116 ? -13.873 -2.378 12.932 1.00 80.62 116 CYS A O 1
ATOM 955 N N . SER A 1 117 ? -11.950 -1.225 13.137 1.00 84.06 117 SER A N 1
ATOM 956 C CA . SER A 1 117 ? -12.407 -0.236 14.109 1.00 84.06 117 SER A CA 1
ATOM 957 C C . SER A 1 117 ? -11.680 1.096 13.912 1.00 84.06 117 SER A C 1
ATOM 959 O O . SER A 1 117 ? -10.601 1.144 13.316 1.00 84.06 117 SER A O 1
ATOM 961 N N . GLU A 1 118 ? -12.250 2.180 14.439 1.00 85.44 118 GLU A N 1
ATOM 962 C CA . GLU A 1 118 ? -11.592 3.494 14.461 1.00 85.44 118 GLU A CA 1
ATOM 963 C C . GLU A 1 118 ? -10.290 3.457 15.260 1.00 85.44 118 GLU A C 1
ATOM 965 O O . GLU A 1 118 ? -9.286 4.034 14.844 1.00 85.44 118 GLU A O 1
ATOM 970 N N . GLN A 1 119 ? -10.275 2.714 16.369 1.00 83.81 119 GLN A N 1
ATOM 971 C CA . GLN A 1 119 ? -9.092 2.591 17.214 1.00 83.81 119 GLN A CA 1
ATOM 972 C C . GLN A 1 119 ? -7.916 1.965 16.455 1.00 83.81 119 GLN A C 1
ATOM 974 O O . GLN A 1 119 ? -6.782 2.414 16.602 1.00 83.81 119 GLN A O 1
ATOM 979 N N . ASP A 1 120 ? -8.173 0.981 15.588 1.00 78.25 120 ASP A N 1
ATOM 980 C CA . ASP A 1 120 ? -7.131 0.380 14.749 1.00 78.25 120 ASP A CA 1
ATOM 981 C C . ASP A 1 120 ? -6.552 1.384 13.741 1.00 78.25 120 ASP A C 1
ATOM 983 O O . ASP A 1 120 ? -5.351 1.343 13.449 1.00 78.25 120 ASP A O 1
ATOM 987 N N . ALA A 1 121 ? -7.386 2.297 13.227 1.00 84.50 121 ALA A N 1
ATOM 988 C CA . ALA A 1 121 ? -6.960 3.381 12.345 1.00 84.50 121 ALA A CA 1
ATOM 989 C C . ALA A 1 121 ? -6.088 4.395 13.103 1.00 84.50 121 ALA A C 1
ATOM 991 O O . ALA A 1 121 ? -4.991 4.727 12.646 1.00 84.50 121 ALA A O 1
ATOM 992 N N . ILE A 1 122 ? -6.513 4.807 14.300 1.00 83.19 122 ILE A N 1
ATOM 993 C CA . ILE A 1 122 ? -5.767 5.728 15.170 1.00 83.19 122 ILE A CA 1
ATOM 994 C C . ILE A 1 122 ? -4.408 5.134 15.554 1.00 83.19 122 ILE A C 1
ATOM 996 O O . ILE A 1 122 ? -3.375 5.758 15.318 1.00 83.19 122 ILE A O 1
ATOM 1000 N N . ASN A 1 123 ? -4.387 3.890 16.043 1.00 80.81 123 ASN A N 1
ATOM 1001 C CA . ASN A 1 123 ? -3.158 3.170 16.404 1.00 80.81 123 ASN A CA 1
ATOM 1002 C C . ASN A 1 123 ? -2.209 3.004 15.206 1.00 80.81 123 ASN A C 1
ATOM 1004 O O . ASN A 1 123 ? -0.998 2.880 15.358 1.00 80.81 123 ASN A O 1
ATOM 1008 N N . SER A 1 124 ? -2.767 3.010 13.997 1.00 76.06 124 SER A N 1
ATOM 1009 C CA . SER A 1 124 ? -2.039 2.938 12.734 1.00 76.06 124 SER A CA 1
ATOM 1010 C C . SER A 1 124 ? -1.534 4.291 12.213 1.00 76.06 124 SER A C 1
ATOM 1012 O O . SER A 1 124 ? -0.989 4.343 11.103 1.00 76.06 124 SER A O 1
ATOM 1014 N N . GLY A 1 125 ? -1.745 5.378 12.959 1.00 84.75 125 GLY A N 1
ATOM 1015 C CA . GLY A 1 125 ? -1.330 6.735 12.600 1.00 84.75 125 GLY A CA 1
ATOM 1016 C C . GLY A 1 125 ? -2.271 7.448 11.625 1.00 84.75 125 GLY A C 1
ATOM 1017 O O . GLY A 1 125 ? -1.822 8.291 10.849 1.00 84.75 125 GLY A O 1
ATOM 1018 N N . TRP A 1 126 ? -3.556 7.088 11.613 1.00 90.19 126 TRP A N 1
ATOM 1019 C CA . TRP A 1 126 ? -4.577 7.725 10.782 1.00 90.19 126 TRP A CA 1
ATOM 1020 C C . TRP A 1 126 ? -5.434 8.644 11.638 1.00 90.19 126 TRP A C 1
ATOM 1022 O O . TRP A 1 126 ? -5.828 8.282 12.745 1.00 90.19 126 TRP A O 1
ATOM 1032 N N . ARG A 1 127 ? -5.769 9.824 11.116 1.00 91.31 127 ARG A N 1
ATOM 1033 C CA . ARG A 1 127 ? -6.658 10.766 11.811 1.00 91.31 127 ARG A CA 1
ATOM 1034 C C . ARG A 1 127 ? -8.057 10.767 11.206 1.00 91.31 127 ARG A C 1
ATOM 1036 O O . ARG A 1 127 ? -8.212 10.499 10.017 1.00 91.31 127 ARG A O 1
ATOM 1043 N N . LYS A 1 128 ? -9.073 11.123 11.992 1.00 89.94 128 LYS A N 1
ATOM 1044 C CA . LYS A 1 128 ? -10.449 11.229 11.489 1.00 89.94 128 LYS A CA 1
ATOM 1045 C C . LYS A 1 128 ? -10.525 12.290 10.388 1.00 89.94 128 LYS A C 1
ATOM 1047 O O . LYS A 1 128 ? -9.862 13.337 10.468 1.00 89.94 128 LYS A O 1
ATOM 1052 N N . ALA A 1 129 ? -11.289 12.016 9.336 1.00 87.88 129 ALA A N 1
ATOM 1053 C CA . ALA A 1 129 ? -11.566 13.017 8.319 1.00 87.88 129 ALA A CA 1
ATOM 1054 C C . ALA A 1 129 ? -12.428 14.147 8.911 1.00 87.88 129 ALA A C 1
ATOM 1056 O O . ALA A 1 129 ? -13.298 13.907 9.740 1.00 87.88 129 ALA A O 1
ATOM 1057 N N . LYS A 1 130 ? -12.182 15.395 8.496 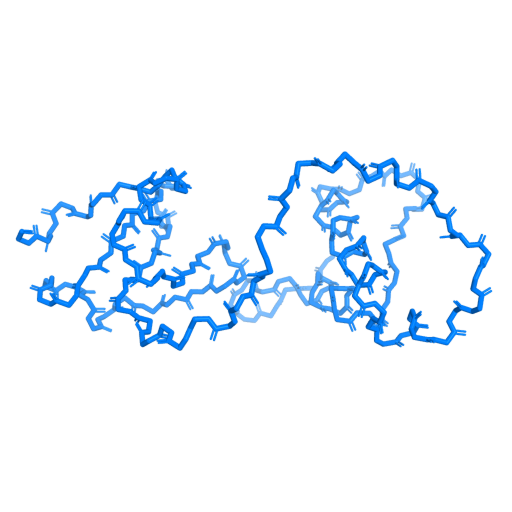1.00 83.88 130 LYS A N 1
ATOM 1058 C CA . LYS A 1 130 ? -12.871 16.578 9.058 1.00 83.88 130 LYS A CA 1
ATOM 1059 C C . LYS A 1 130 ? -14.363 16.646 8.705 1.00 83.88 130 LYS A C 1
ATOM 1061 O O . LYS A 1 130 ? -15.096 17.415 9.300 1.00 83.88 130 LYS A O 1
ATOM 1066 N N . ASN A 1 131 ? -14.778 15.881 7.703 1.00 78.25 131 ASN A N 1
ATOM 1067 C CA . ASN A 1 131 ? -16.143 15.779 7.194 1.00 78.25 131 ASN A CA 1
ATOM 1068 C C . ASN A 1 131 ? -16.873 14.528 7.715 1.00 78.25 131 ASN A C 1
ATOM 1070 O O . ASN A 1 131 ? -17.839 14.072 7.101 1.00 78.25 131 ASN A O 1
ATOM 1074 N N . CYS A 1 132 ? -16.360 13.938 8.791 1.00 78.38 132 CYS A N 1
ATOM 1075 C CA . CYS A 1 132 ? -17.042 12.911 9.556 1.00 78.38 132 CYS A CA 1
ATOM 1076 C C . CYS A 1 132 ? -17.699 13.553 10.784 1.00 78.38 132 CYS A C 1
ATOM 1078 O O . CYS A 1 132 ? -17.047 14.404 11.395 1.00 78.38 132 CYS A O 1
ATOM 1080 N N . PRO A 1 133 ? -18.935 13.157 11.136 1.00 72.19 133 PRO A N 1
ATOM 1081 C CA . PRO A 1 133 ? -19.544 13.538 12.405 1.00 72.19 133 PRO A CA 1
ATOM 1082 C C . PRO A 1 133 ? -18.751 13.008 13.614 1.00 72.19 133 PRO A C 1
ATOM 1084 O O . PRO A 1 133 ? -17.930 12.059 13.468 1.00 72.19 133 PRO A O 1
#

pLDDT: mean 73.69, std 15.36, range [33.44, 91.31]

Secondary structure (DSSP, 8-state):
--EETTTEEHHHHHHHTTSS----SSS--TTHHHHHHHHHHHHHTT-GGGGSS-STT----------------------EEEEEPTTT--EEEE-TT-TTTTT----GGGT-EEESSHHHHHHTT-EE-TT--

Foldseek 3Di:
DDAPPVRFPVLLVCQLQPVDAQDDDDDQDPCNVSSVVSNVNCCVVCGDPNVVPPDPDPPPPVPPPPPPDPPPVPPQPQFKWWDQPPVPRATEIDGPQFPCSVVRDADVSSVIDTDSDPVVCVVVVHYYDPRHD